Protein AF-A0A7J6TXY7-F1 (afdb_monomer_lite)

pLDDT: mean 90.74, std 9.56, range [44.72, 97.25]

Radius of gyration: 14.58 Å; chains: 1; bounding box: 41×25×41 Å

Foldseek 3Di:
DLLLCLLLDPDPVVVVVSLVVLVVVLVVVVVDLLSVLQSVQSVCCNVPNLCSLVVVLVVLVVVCVVCVPPDDPVVVVNSVSNNVNSVVNNVSNVVSVVVVVVD

Structure (mmCIF, N/CA/C/O backbone):
data_AF-A0A7J6TXY7-F1
#
_entry.id   AF-A0A7J6TXY7-F1
#
loop_
_atom_site.group_PDB
_atom_site.id
_atom_site.type_symbol
_atom_site.label_atom_id
_atom_site.label_alt_id
_atom_site.label_comp_id
_atom_site.label_asym_id
_atom_site.label_entity_id
_atom_site.label_seq_id
_atom_site.pdbx_PDB_ins_code
_atom_site.Cartn_x
_atom_site.Cartn_y
_atom_site.Cartn_z
_atom_site.occupancy
_atom_site.B_iso_or_equiv
_atom_site.auth_seq_id
_atom_site.auth_comp_id
_atom_site.auth_asym_id
_atom_site.auth_atom_id
_atom_site.pdbx_PDB_model_num
ATOM 1 N N . ARG A 1 1 ? -4.953 -10.018 4.463 1.00 90.69 1 ARG A N 1
ATOM 2 C CA . ARG A 1 1 ? -5.340 -9.940 5.891 1.00 90.69 1 ARG A CA 1
ATOM 3 C C . ARG A 1 1 ? -4.727 -8.734 6.603 1.00 90.69 1 ARG A C 1
ATOM 5 O O . ARG A 1 1 ? -5.428 -7.743 6.672 1.00 90.69 1 ARG A O 1
ATOM 12 N N . LEU A 1 2 ? -3.459 -8.752 7.052 1.00 94.69 2 LEU A N 1
ATOM 13 C CA . LEU A 1 2 ? -2.876 -7.659 7.868 1.00 94.69 2 LEU A CA 1
ATOM 14 C C . LEU A 1 2 ? -3.036 -6.257 7.252 1.00 94.69 2 LEU A C 1
ATOM 16 O O . LEU A 1 2 ? -3.397 -5.315 7.940 1.00 94.69 2 LEU A O 1
ATOM 20 N N . VAL A 1 3 ? -2.834 -6.132 5.937 1.00 94.62 3 VAL A N 1
ATOM 21 C CA . VAL A 1 3 ? -3.035 -4.867 5.208 1.00 94.62 3 VAL A CA 1
ATOM 22 C C . VAL A 1 3 ? -4.498 -4.414 5.234 1.00 94.62 3 VAL A C 1
ATOM 24 O O . VAL A 1 3 ? -4.767 -3.249 5.480 1.00 94.62 3 VAL A O 1
ATOM 27 N N . GLN A 1 4 ? -5.450 -5.322 5.014 1.00 94.38 4 GLN A N 1
ATOM 28 C CA . GLN A 1 4 ? -6.882 -4.992 5.065 1.00 94.38 4 GLN A CA 1
ATOM 29 C C . GLN A 1 4 ? -7.295 -4.559 6.471 1.00 94.38 4 GLN A C 1
ATOM 31 O O . GLN A 1 4 ? -7.993 -3.564 6.621 1.00 94.38 4 GLN A O 1
ATOM 36 N N . GLU A 1 5 ? -6.812 -5.270 7.490 1.00 95.69 5 GLU A N 1
ATOM 37 C CA . GLU A 1 5 ? -7.052 -4.932 8.893 1.00 95.69 5 GLU A CA 1
ATOM 38 C C . GLU A 1 5 ? -6.460 -3.562 9.247 1.00 95.69 5 GLU A C 1
ATOM 40 O O . GLU A 1 5 ? -7.091 -2.783 9.949 1.00 95.69 5 GLU A O 1
ATOM 45 N N . TYR A 1 6 ? -5.287 -3.228 8.698 1.00 96.38 6 TYR A N 1
ATOM 46 C CA . TYR A 1 6 ? -4.659 -1.923 8.896 1.00 96.38 6 TYR A CA 1
ATOM 47 C C . TYR A 1 6 ? -5.515 -0.779 8.344 1.00 96.38 6 TYR A C 1
ATOM 49 O O . TYR A 1 6 ? -5.647 0.248 9.002 1.00 96.38 6 TYR A O 1
ATOM 57 N N . PHE A 1 7 ? -6.080 -0.940 7.145 1.00 94.88 7 PHE A N 1
ATOM 58 C CA . PHE A 1 7 ? -6.921 0.091 6.529 1.00 94.88 7 PHE A CA 1
ATOM 59 C C . PHE A 1 7 ? -8.333 0.149 7.115 1.00 94.88 7 PHE A C 1
ATOM 61 O O . PHE A 1 7 ? -8.925 1.215 7.129 1.00 94.88 7 PHE A O 1
ATOM 68 N N . SER A 1 8 ? -8.854 -0.963 7.636 1.00 93.12 8 SER A N 1
ATOM 69 C CA . SER A 1 8 ? -10.189 -1.010 8.261 1.00 93.12 8 SER A CA 1
ATOM 70 C C . SER A 1 8 ? -10.178 -0.601 9.739 1.00 93.12 8 SER A C 1
ATOM 72 O O . SER A 1 8 ? -11.208 -0.652 10.399 1.00 93.12 8 SER A O 1
ATOM 74 N N . SER A 1 9 ? -9.008 -0.276 10.293 1.00 92.31 9 SER A N 1
ATOM 75 C CA . SER A 1 9 ? -8.848 0.080 11.700 1.00 92.31 9 SER A CA 1
ATOM 76 C C . SER A 1 9 ? -8.858 1.594 11.885 1.00 92.31 9 SER A C 1
ATOM 78 O O . SER A 1 9 ? -7.902 2.265 11.497 1.00 92.31 9 SER A O 1
ATOM 80 N N . ASP A 1 10 ? -9.841 2.108 12.619 1.00 88.25 10 ASP A N 1
ATOM 81 C CA . ASP A 1 10 ? -9.893 3.524 13.012 1.00 88.25 10 ASP A CA 1
ATOM 82 C C . ASP A 1 10 ? -8.909 3.873 14.145 1.00 88.25 10 ASP A C 1
ATOM 84 O O . ASP A 1 10 ? -8.536 5.031 14.335 1.00 88.25 10 ASP A O 1
ATOM 88 N N . SER A 1 11 ? -8.440 2.871 14.901 1.00 93.31 11 SER A N 1
ATOM 89 C CA . SER A 1 11 ? -7.482 3.073 15.993 1.00 93.31 11 SER A CA 1
ATOM 90 C C . SER A 1 11 ? -6.055 3.244 15.471 1.00 93.31 11 SER A C 1
ATOM 92 O O . SER A 1 11 ? -5.485 2.345 14.845 1.00 93.31 11 SER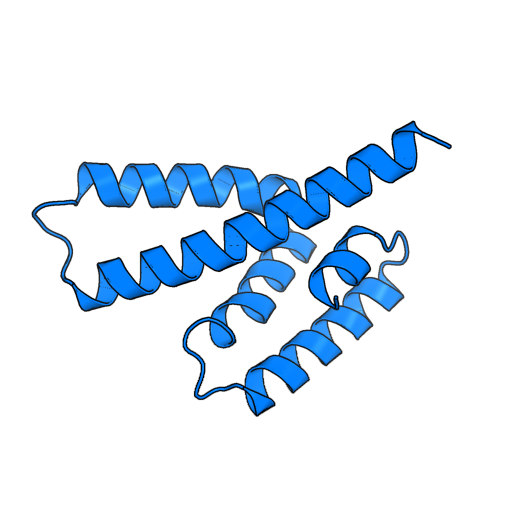 A O 1
ATOM 94 N N . SER A 1 12 ? -5.441 4.386 15.786 1.00 90.12 12 SER A N 1
ATOM 95 C CA . SER A 1 12 ? -4.038 4.675 15.471 1.00 90.12 12 SER A CA 1
ATOM 96 C C . SER A 1 12 ? -3.069 3.724 16.184 1.00 90.12 12 SER A C 1
ATOM 98 O O . SER A 1 12 ? -2.074 3.305 15.588 1.00 90.12 12 SER A O 1
ATOM 100 N N . GLU A 1 13 ? -3.380 3.323 17.419 1.00 94.88 13 GLU A N 1
ATOM 101 C CA . GLU A 1 13 ? -2.604 2.339 18.181 1.00 94.88 13 GLU A CA 1
ATOM 102 C C . GLU A 1 13 ? -2.654 0.967 17.506 1.00 94.88 13 GLU A C 1
ATOM 104 O O . GLU A 1 13 ? -1.608 0.366 17.246 1.00 94.88 13 GLU A O 1
ATOM 109 N N . ARG A 1 14 ? -3.850 0.515 17.102 1.00 95.69 14 ARG A N 1
ATOM 110 C CA . ARG A 1 14 ? -4.007 -0.763 16.393 1.00 95.69 14 ARG A CA 1
ATOM 111 C C . ARG A 1 14 ? -3.311 -0.744 15.032 1.00 95.69 14 ARG A C 1
ATOM 113 O O . ARG A 1 14 ? -2.645 -1.712 14.670 1.00 95.69 14 ARG A O 1
ATOM 120 N N . ARG A 1 15 ? -3.375 0.371 14.296 1.00 94.94 15 ARG A N 1
ATOM 121 C CA . ARG A 1 15 ? -2.608 0.559 13.050 1.00 94.94 15 ARG A CA 1
ATOM 122 C C . ARG A 1 15 ? -1.099 0.454 13.286 1.00 94.94 15 ARG A C 1
ATOM 124 O O . ARG A 1 15 ? -0.395 -0.138 12.466 1.00 94.94 15 ARG A O 1
ATOM 131 N N . ALA A 1 16 ? -0.589 0.991 14.395 1.00 95.44 16 ALA A N 1
ATOM 132 C CA . ALA A 1 16 ? 0.827 0.892 14.746 1.00 95.44 16 ALA A CA 1
ATOM 133 C C . ALA A 1 16 ? 1.246 -0.546 15.106 1.00 95.44 16 ALA A C 1
ATOM 135 O O . ALA A 1 16 ? 2.333 -0.979 14.718 1.00 95.44 16 ALA A O 1
ATOM 136 N N . GLU A 1 17 ? 0.398 -1.302 15.805 1.00 96.94 17 GLU A N 1
ATOM 137 C CA . GLU A 1 17 ? 0.615 -2.732 16.070 1.00 96.94 17 GLU A CA 1
ATOM 138 C C . GLU A 1 17 ? 0.625 -3.556 14.785 1.00 96.94 17 GLU A C 1
ATOM 140 O O . GLU A 1 17 ? 1.571 -4.300 14.537 1.00 96.94 17 GLU A O 1
ATOM 145 N N . LEU A 1 18 ? -0.366 -3.353 13.917 1.00 97.25 18 LEU A N 1
ATOM 146 C CA . LEU A 1 18 ? -0.458 -4.040 12.631 1.00 97.25 18 LEU A CA 1
ATOM 147 C C . LEU A 1 18 ? 0.747 -3.745 11.740 1.00 97.25 18 LEU A C 1
ATOM 149 O O . LEU A 1 18 ? 1.241 -4.638 11.057 1.00 97.25 18 LEU A O 1
ATOM 153 N N . LEU A 1 19 ? 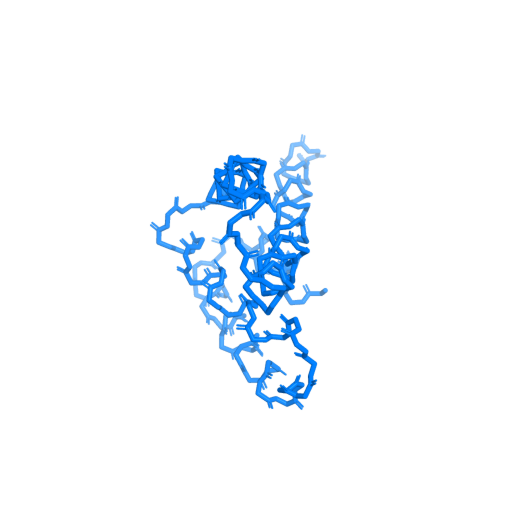1.287 -2.525 11.785 1.00 96.31 19 LEU A N 1
ATOM 154 C CA . LEU A 1 19 ? 2.531 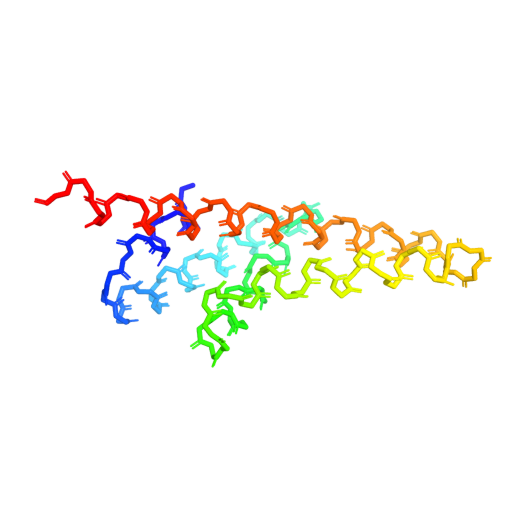-2.206 11.089 1.00 96.31 19 LEU A CA 1
ATOM 155 C C . LEU A 1 19 ? 3.723 -3.010 11.637 1.00 96.31 19 LEU A C 1
ATOM 157 O O . LEU A 1 19 ? 4.563 -3.459 10.855 1.00 96.31 19 LEU A O 1
ATOM 161 N N . LYS A 1 20 ? 3.806 -3.225 12.957 1.00 96.38 20 LYS A N 1
ATOM 162 C CA . LYS A 1 20 ? 4.829 -4.097 13.563 1.00 96.38 20 LYS A CA 1
ATOM 163 C C . LYS A 1 20 ? 4.631 -5.558 13.149 1.00 96.38 20 LYS A C 1
ATOM 165 O O . LYS A 1 20 ? 5.609 -6.215 12.805 1.00 96.38 20 LYS A O 1
ATOM 170 N N . GLU A 1 21 ? 3.391 -6.046 13.115 1.00 96.88 21 GLU A N 1
ATOM 171 C CA . GLU A 1 21 ? 3.067 -7.399 12.639 1.00 96.88 21 GLU A CA 1
ATOM 172 C C . GLU A 1 21 ? 3.442 -7.582 11.159 1.00 96.88 21 GLU A C 1
ATOM 174 O O . GLU A 1 21 ? 4.032 -8.596 10.788 1.00 96.88 21 GLU A O 1
ATOM 179 N N . VAL A 1 22 ? 3.174 -6.582 10.311 1.00 95.50 22 VAL A N 1
ATOM 180 C CA . VAL A 1 22 ? 3.567 -6.593 8.892 1.00 95.50 22 VAL A CA 1
ATOM 181 C C . VAL A 1 22 ? 5.086 -6.601 8.737 1.00 95.50 22 VAL A C 1
ATOM 183 O O . VAL A 1 22 ? 5.590 -7.329 7.886 1.00 95.50 22 VAL A O 1
ATOM 186 N N . LYS A 1 23 ? 5.828 -5.851 9.562 1.00 94.75 23 LYS A N 1
ATOM 187 C CA . LYS A 1 23 ? 7.302 -5.899 9.588 1.00 94.75 23 LYS A CA 1
ATOM 188 C C . LYS A 1 23 ? 7.810 -7.291 9.950 1.00 94.75 23 LYS A C 1
ATOM 190 O O . LYS A 1 23 ? 8.556 -7.880 9.177 1.00 94.75 23 LYS A O 1
ATOM 195 N N . ALA A 1 24 ? 7.327 -7.846 11.060 1.00 94.81 24 ALA A N 1
ATOM 196 C CA . ALA A 1 24 ? 7.719 -9.179 11.506 1.00 94.81 24 ALA A CA 1
ATOM 197 C C . ALA A 1 24 ? 7.379 -10.259 10.465 1.00 94.81 24 ALA A C 1
ATOM 199 O O . ALA A 1 24 ? 8.186 -11.145 10.194 1.00 94.81 24 ALA A O 1
ATOM 200 N N . SER A 1 25 ? 6.204 -10.166 9.836 1.00 93.38 25 SER A N 1
ATOM 201 C CA . SER A 1 25 ? 5.811 -11.076 8.760 1.00 93.38 25 SER A CA 1
ATOM 202 C C . SER A 1 25 ? 6.681 -10.890 7.515 1.00 93.38 25 SER A C 1
ATOM 204 O O . SER A 1 25 ? 7.102 -11.879 6.925 1.00 93.38 25 SER A O 1
ATOM 206 N N . SER A 1 26 ? 7.002 -9.653 7.131 1.00 91.88 26 SER A N 1
ATOM 207 C CA . SER A 1 26 ? 7.899 -9.381 6.005 1.00 91.88 26 SER A CA 1
ATOM 208 C C . SER A 1 26 ? 9.277 -10.009 6.210 1.00 91.88 26 SER A C 1
ATOM 210 O O . SER A 1 26 ? 9.831 -10.556 5.261 1.00 91.88 26 SER A O 1
ATOM 212 N N . ASP A 1 27 ? 9.812 -9.975 7.431 1.00 91.38 27 ASP A N 1
ATOM 213 C CA . ASP A 1 27 ? 11.107 -10.583 7.754 1.00 91.38 27 ASP A CA 1
ATOM 214 C C . ASP A 1 27 ? 11.065 -12.118 7.666 1.00 91.38 27 ASP A C 1
ATOM 216 O O . ASP A 1 27 ? 12.020 -12.743 7.199 1.00 91.38 27 ASP A O 1
ATOM 220 N N . GLN A 1 28 ? 9.943 -12.734 8.053 1.00 91.19 28 GLN A N 1
ATOM 221 C CA . GLN A 1 28 ? 9.720 -14.179 7.901 1.00 91.19 28 GLN A CA 1
ATOM 222 C C . GLN A 1 28 ? 9.643 -14.605 6.429 1.00 91.19 28 GLN A C 1
ATOM 224 O O . GLN A 1 28 ? 10.114 -15.683 6.074 1.00 91.19 28 GLN A O 1
ATOM 229 N N . TYR A 1 29 ? 9.085 -13.750 5.570 1.00 89.38 29 TYR A N 1
ATOM 230 C CA . TYR A 1 29 ? 8.923 -13.990 4.134 1.00 89.38 29 TYR A CA 1
ATOM 231 C C . TYR A 1 29 ? 9.937 -13.212 3.288 1.00 89.38 29 TYR A C 1
ATOM 233 O O . TYR A 1 29 ? 9.650 -12.894 2.138 1.00 89.38 29 TYR A O 1
ATOM 241 N N . LYS A 1 30 ? 11.124 -12.904 3.824 1.00 86.19 30 LYS A N 1
ATOM 242 C CA . LYS A 1 30 ? 12.135 -12.071 3.145 1.00 86.19 30 LYS A CA 1
ATOM 243 C C . LYS A 1 30 ? 12.605 -12.604 1.784 1.00 86.19 30 LYS A C 1
ATOM 245 O O . LYS A 1 30 ? 13.060 -11.820 0.960 1.00 86.19 30 LYS A O 1
ATOM 250 N N . GLU A 1 31 ? 12.475 -13.911 1.552 1.00 85.62 31 GLU A N 1
ATOM 251 C CA . GLU A 1 31 ? 12.768 -14.568 0.268 1.00 85.62 31 GLU A CA 1
ATOM 252 C C . GLU A 1 31 ? 11.707 -14.250 -0.805 1.00 85.62 31 GLU A C 1
ATOM 254 O O . GLU A 1 31 ? 11.943 -14.429 -1.995 1.00 85.62 31 GLU A O 1
ATOM 259 N N . HIS A 1 32 ? 10.526 -13.765 -0.405 1.00 86.75 32 HIS A N 1
ATOM 260 C CA . HIS A 1 32 ? 9.518 -13.264 -1.329 1.00 86.75 32 HIS A CA 1
ATOM 261 C C . HIS A 1 32 ? 9.777 -11.794 -1.644 1.00 86.75 32 HIS A C 1
ATOM 263 O O . HIS A 1 32 ? 9.601 -10.913 -0.798 1.00 86.75 32 HIS A O 1
ATOM 269 N N . ASP A 1 33 ? 10.071 -11.509 -2.910 1.00 84.62 33 ASP A N 1
ATOM 270 C CA . ASP A 1 33 ? 10.417 -10.164 -3.375 1.00 84.62 33 ASP A CA 1
ATOM 271 C C . ASP A 1 33 ? 9.379 -9.083 -3.082 1.00 84.62 33 ASP A C 1
ATOM 273 O O . ASP A 1 33 ? 9.719 -7.905 -3.001 1.00 84.62 33 ASP A O 1
ATOM 277 N N . LEU A 1 34 ? 8.114 -9.461 -2.898 1.00 91.12 34 LEU A N 1
ATOM 278 C CA . LEU A 1 34 ? 7.043 -8.517 -2.598 1.00 91.12 34 LEU A CA 1
ATOM 279 C C . LEU A 1 34 ? 6.955 -8.156 -1.114 1.00 91.12 34 LEU A C 1
ATOM 281 O O . LEU A 1 34 ? 6.502 -7.057 -0.786 1.00 91.12 34 LEU A O 1
ATOM 285 N N . ALA A 1 35 ? 7.382 -9.054 -0.220 1.00 90.56 35 ALA A N 1
ATOM 286 C CA . ALA A 1 35 ? 7.220 -8.902 1.225 1.00 90.56 35 ALA A CA 1
ATOM 287 C C . ALA A 1 35 ? 7.865 -7.598 1.717 1.00 90.56 35 ALA A C 1
ATOM 289 O O . ALA A 1 35 ? 7.216 -6.807 2.405 1.00 90.56 35 ALA A O 1
ATOM 290 N N . LYS A 1 36 ? 9.075 -7.311 1.217 1.00 91.19 36 LYS A N 1
ATOM 291 C CA . LYS A 1 36 ? 9.879 -6.129 1.561 1.00 91.19 36 LYS A CA 1
ATOM 292 C C . LYS A 1 36 ? 9.180 -4.788 1.316 1.00 91.19 36 LYS A C 1
ATOM 294 O O . LYS A 1 36 ? 9.514 -3.802 1.966 1.00 91.19 36 LYS A O 1
ATOM 299 N N . PHE A 1 37 ? 8.207 -4.718 0.404 1.00 95.56 37 PHE A N 1
ATOM 300 C CA . PHE A 1 37 ? 7.537 -3.456 0.080 1.00 95.56 37 PHE A CA 1
ATOM 301 C C . PHE A 1 37 ? 6.372 -3.122 1.019 1.00 95.56 37 PHE A C 1
ATOM 303 O O . PHE A 1 37 ? 6.053 -1.941 1.173 1.00 95.56 37 PHE A O 1
ATOM 310 N N . TYR A 1 38 ? 5.739 -4.117 1.651 1.00 95.56 38 TYR A N 1
ATOM 311 C CA . TYR A 1 38 ? 4.558 -3.892 2.492 1.00 95.56 38 TYR A CA 1
ATOM 312 C C . TYR A 1 38 ? 4.840 -2.962 3.682 1.00 95.56 38 TYR A C 1
ATOM 314 O O . TYR A 1 38 ? 4.122 -1.965 3.811 1.00 95.56 38 TYR A O 1
ATOM 322 N N . PRO A 1 39 ? 5.881 -3.191 4.512 1.00 95.56 39 PRO A N 1
ATOM 323 C CA . PRO A 1 39 ? 6.179 -2.295 5.626 1.00 95.56 39 PRO A CA 1
ATOM 324 C C . PRO A 1 39 ? 6.446 -0.861 5.171 1.00 95.56 39 PRO A C 1
ATOM 326 O O . PRO A 1 39 ? 5.852 0.077 5.697 1.00 95.56 39 PRO A O 1
ATOM 329 N N . THR A 1 40 ? 7.288 -0.688 4.147 1.00 95.12 40 THR A N 1
ATOM 330 C CA . THR A 1 40 ? 7.670 0.637 3.646 1.00 95.12 40 THR A CA 1
ATOM 331 C C . THR A 1 40 ? 6.476 1.401 3.082 1.00 95.12 40 THR A C 1
ATOM 333 O O . THR A 1 40 ? 6.370 2.611 3.276 1.00 95.12 40 THR A O 1
ATOM 336 N N . ILE A 1 41 ? 5.559 0.727 2.383 1.00 96.69 41 ILE A N 1
ATOM 337 C CA . ILE A 1 41 ? 4.356 1.374 1.849 1.00 96.69 41 ILE A CA 1
ATOM 338 C C . ILE A 1 41 ? 3.418 1.784 2.986 1.00 96.69 41 ILE A C 1
ATOM 340 O O . ILE A 1 41 ? 2.963 2.927 2.989 1.00 96.69 41 ILE A O 1
ATOM 344 N N . LEU A 1 42 ? 3.168 0.912 3.967 1.00 96.44 42 LEU A N 1
ATOM 345 C CA . LEU A 1 42 ? 2.294 1.236 5.099 1.00 96.44 42 LEU A CA 1
ATOM 346 C C . LEU A 1 42 ? 2.864 2.354 5.988 1.00 96.44 42 LEU A C 1
ATOM 348 O O . LEU A 1 42 ? 2.109 3.205 6.448 1.00 96.44 42 LEU A O 1
ATOM 352 N N . GLU A 1 43 ? 4.186 2.433 6.157 1.00 96.06 43 GLU A N 1
ATOM 353 C CA . GLU A 1 43 ? 4.848 3.579 6.805 1.00 96.06 43 GLU A CA 1
ATOM 354 C C . GLU A 1 43 ? 4.624 4.892 6.050 1.00 96.06 43 GLU A C 1
ATOM 356 O O . GLU A 1 43 ? 4.444 5.953 6.647 1.00 96.06 43 GLU A O 1
ATOM 361 N N . LYS A 1 44 ? 4.645 4.864 4.712 1.00 96.56 44 LYS A N 1
ATOM 362 C CA . LYS A 1 44 ? 4.342 6.067 3.929 1.00 96.56 44 LYS A CA 1
ATOM 363 C C . LYS A 1 44 ? 2.874 6.446 4.047 1.00 96.56 44 LYS A C 1
ATOM 365 O O . LYS A 1 44 ? 2.597 7.636 4.155 1.00 96.56 44 LYS A O 1
ATOM 370 N N . VAL A 1 45 ? 1.968 5.473 4.074 1.00 95.75 45 VAL A N 1
ATOM 371 C CA . VAL A 1 45 ? 0.535 5.704 4.299 1.00 95.75 45 VAL A CA 1
ATOM 372 C C . VAL A 1 45 ? 0.287 6.328 5.671 1.00 95.75 45 VAL A C 1
ATOM 374 O O . VAL A 1 45 ? -0.435 7.316 5.750 1.00 95.75 45 VAL A O 1
ATOM 377 N N . SER A 1 46 ? 0.937 5.844 6.736 1.00 93.56 46 SER A N 1
ATOM 378 C CA . SER A 1 46 ? 0.739 6.397 8.084 1.00 93.56 46 SER A CA 1
ATOM 379 C C . SER A 1 46 ? 1.157 7.864 8.211 1.00 93.56 46 SER A C 1
ATOM 381 O O . SER A 1 46 ? 0.687 8.556 9.105 1.00 93.56 46 SER A O 1
ATOM 383 N N . VAL A 1 47 ? 2.055 8.339 7.341 1.00 94.25 47 VAL A N 1
ATOM 384 C CA . VAL A 1 47 ? 2.541 9.730 7.333 1.00 94.25 47 VAL A CA 1
ATOM 385 C C . VAL A 1 47 ? 1.809 10.595 6.305 1.00 94.25 47 VAL A C 1
ATOM 387 O O . VAL A 1 47 ? 1.567 11.772 6.553 1.00 94.25 47 VAL A O 1
ATOM 390 N N . LYS A 1 48 ? 1.502 10.046 5.125 1.00 94.25 48 LYS A N 1
ATOM 391 C CA . LYS A 1 48 ? 0.979 10.794 3.968 1.00 94.25 48 LYS A CA 1
ATOM 392 C C . LYS A 1 48 ? -0.519 10.602 3.725 1.00 94.25 48 LYS A C 1
ATOM 394 O O . LYS A 1 48 ? -1.047 11.218 2.806 1.00 94.25 48 LYS A O 1
ATOM 399 N N . GLY A 1 49 ? -1.178 9.750 4.501 1.00 92.06 49 GLY A N 1
ATOM 400 C CA . GLY A 1 49 ? -2.574 9.381 4.306 1.00 92.06 49 GLY A CA 1
ATOM 401 C C . GLY A 1 49 ? -2.776 8.293 3.249 1.00 92.06 49 GLY A C 1
ATOM 402 O O . GLY A 1 49 ? -1.864 7.887 2.525 1.00 92.06 49 GLY A O 1
ATOM 403 N N . GLU A 1 50 ? -4.011 7.807 3.169 1.00 91.31 50 GLU A N 1
ATOM 404 C CA . GLU A 1 50 ? -4.400 6.618 2.392 1.00 91.31 50 GLU A CA 1
ATOM 405 C C . GLU A 1 50 ? -4.379 6.863 0.878 1.00 91.31 50 GLU A C 1
ATOM 407 O O . GLU A 1 50 ? -4.056 5.975 0.087 1.00 91.31 50 GLU A O 1
ATOM 412 N N . GLU A 1 51 ? -4.567 8.120 0.477 1.00 92.69 51 GLU A N 1
ATOM 413 C CA . GLU A 1 51 ? -4.385 8.601 -0.895 1.00 92.69 51 GLU A CA 1
ATOM 414 C C . GLU A 1 51 ? -2.956 8.408 -1.439 1.00 92.69 51 GLU A C 1
ATOM 416 O O . GLU A 1 51 ? -2.746 8.448 -2.658 1.00 92.69 51 GLU A O 1
ATOM 421 N N . TYR A 1 52 ? -1.963 8.168 -0.569 1.00 95.56 52 TYR A N 1
ATOM 422 C CA . TYR A 1 52 ? -0.582 7.908 -0.976 1.00 95.56 52 TYR A CA 1
ATOM 423 C C . TYR A 1 52 ? -0.491 6.773 -1.995 1.00 95.56 52 TYR A C 1
ATOM 425 O O . TYR A 1 52 ? 0.228 6.911 -2.987 1.00 95.56 52 TYR A O 1
ATOM 433 N N . CYS A 1 53 ? -1.224 5.675 -1.786 1.00 95.19 53 CYS A N 1
ATOM 434 C CA . CYS A 1 53 ? -1.143 4.515 -2.668 1.00 95.19 53 CYS A CA 1
ATOM 435 C C . CYS A 1 53 ? -1.573 4.863 -4.097 1.00 95.19 53 CYS A C 1
ATOM 437 O O . CYS A 1 53 ? -0.866 4.530 -5.047 1.00 95.19 53 CYS A O 1
ATOM 439 N N . ALA A 1 54 ? -2.671 5.609 -4.254 1.00 94.75 54 ALA A N 1
ATOM 440 C CA . ALA A 1 54 ? -3.147 6.061 -5.559 1.00 94.75 54 ALA A CA 1
ATOM 441 C C . ALA A 1 54 ? -2.168 7.042 -6.229 1.00 94.75 54 ALA A C 1
ATOM 443 O O . ALA A 1 54 ? -1.839 6.883 -7.406 1.00 94.75 54 ALA A O 1
ATOM 444 N N . LYS A 1 55 ? -1.645 8.024 -5.481 1.00 95.94 55 LYS A N 1
ATOM 445 C CA . LYS A 1 55 ? -0.681 9.011 -6.005 1.00 95.94 55 LYS A CA 1
ATOM 446 C C . LYS A 1 55 ? 0.629 8.351 -6.443 1.00 95.94 55 LYS A C 1
ATOM 448 O O . LYS A 1 55 ? 1.164 8.663 -7.509 1.00 95.94 55 LYS A O 1
ATOM 453 N N . GLU A 1 56 ? 1.141 7.420 -5.642 1.00 96.31 56 GLU A N 1
ATOM 454 C CA . GLU A 1 56 ? 2.389 6.714 -5.931 1.00 96.31 56 GLU A CA 1
ATOM 455 C C . GLU A 1 56 ? 2.236 5.744 -7.114 1.00 96.31 56 GLU A C 1
ATOM 457 O O . GLU A 1 56 ? 3.158 5.647 -7.926 1.00 96.31 56 GLU A O 1
ATOM 462 N N . LEU A 1 57 ? 1.074 5.097 -7.276 1.00 95.62 57 LEU A N 1
ATOM 463 C CA . LEU A 1 57 ? 0.762 4.281 -8.459 1.00 95.62 57 LEU A CA 1
ATOM 464 C C . LEU A 1 57 ? 0.834 5.101 -9.747 1.00 95.62 57 LEU A C 1
ATOM 466 O O . LEU A 1 57 ? 1.517 4.700 -10.692 1.00 95.62 57 LEU A O 1
ATOM 470 N N . THR A 1 58 ? 0.195 6.273 -9.775 1.00 94.88 58 THR A N 1
ATOM 471 C CA . THR A 1 58 ? 0.247 7.182 -10.930 1.00 94.88 58 THR A CA 1
ATOM 472 C C . THR A 1 58 ? 1.681 7.617 -11.230 1.00 94.88 58 THR A C 1
ATOM 474 O O . THR A 1 58 ? 2.112 7.610 -12.385 1.00 94.88 58 THR A O 1
ATOM 477 N N . ARG A 1 59 ? 2.459 7.940 -10.188 1.00 94.62 59 ARG A N 1
ATOM 478 C CA . ARG A 1 59 ? 3.861 8.353 -10.325 1.00 94.62 59 ARG A CA 1
ATOM 479 C C . ARG A 1 59 ? 4.733 7.247 -10.921 1.00 94.62 59 ARG A C 1
ATOM 481 O O . ARG A 1 59 ? 5.485 7.514 -11.855 1.00 94.62 59 ARG A O 1
ATOM 488 N N . ILE A 1 60 ? 4.639 6.023 -10.400 1.00 93.00 60 ILE A N 1
ATOM 489 C CA . ILE A 1 60 ? 5.441 4.881 -10.868 1.00 93.00 60 ILE A CA 1
ATOM 490 C C . ILE A 1 60 ? 5.047 4.492 -12.291 1.00 93.00 60 ILE A C 1
ATOM 492 O O . ILE A 1 60 ? 5.930 4.293 -13.121 1.00 93.00 60 ILE A O 1
ATOM 496 N N . THR A 1 61 ? 3.749 4.465 -12.596 1.00 91.12 61 THR A N 1
ATOM 497 C CA . THR A 1 61 ? 3.250 4.163 -13.944 1.00 91.12 61 THR A CA 1
ATOM 498 C C . THR A 1 61 ? 3.756 5.194 -14.955 1.00 91.12 61 THR A C 1
ATOM 500 O O . THR A 1 61 ? 4.291 4.822 -15.995 1.00 91.12 61 THR A O 1
ATOM 503 N N . SER A 1 62 ? 3.697 6.490 -14.618 1.00 92.06 62 SER A N 1
ATOM 504 C CA . SER A 1 62 ? 4.240 7.550 -15.478 1.00 92.06 62 SER A CA 1
ATOM 505 C C . SER A 1 62 ? 5.755 7.443 -15.657 1.00 92.06 62 SER A C 1
ATOM 507 O O . SER A 1 62 ? 6.257 7.698 -16.749 1.00 92.06 62 SER A O 1
ATOM 509 N N . MET A 1 63 ? 6.494 7.073 -14.607 1.00 89.62 63 MET A N 1
ATOM 510 C CA . MET A 1 63 ? 7.936 6.848 -14.718 1.00 89.62 63 MET A CA 1
ATOM 511 C C . MET A 1 63 ? 8.252 5.676 -15.643 1.00 89.62 63 MET A C 1
ATOM 513 O O . MET A 1 63 ? 9.067 5.841 -16.541 1.00 89.62 63 MET A O 1
ATOM 517 N N . LEU A 1 64 ? 7.594 4.530 -15.451 1.00 88.62 64 LEU A N 1
ATOM 518 C CA . LEU A 1 64 ? 7.809 3.334 -16.268 1.00 88.62 64 LEU A CA 1
ATOM 519 C C . LEU A 1 64 ? 7.540 3.593 -17.751 1.00 88.62 64 LEU A C 1
ATOM 521 O O . LEU A 1 64 ? 8.285 3.091 -18.585 1.00 88.62 64 LEU A O 1
ATOM 525 N N . ASP A 1 65 ? 6.529 4.401 -18.068 1.00 89.56 65 ASP A N 1
ATOM 526 C CA . ASP A 1 65 ? 6.221 4.794 -19.443 1.00 89.56 65 ASP A CA 1
ATOM 527 C C . ASP A 1 65 ? 7.279 5.755 -20.022 1.00 89.56 65 ASP A C 1
ATOM 529 O O . ASP A 1 65 ? 7.821 5.524 -21.104 1.00 89.56 65 ASP A O 1
ATOM 533 N N . LYS A 1 66 ? 7.665 6.790 -19.260 1.00 89.12 66 LYS A N 1
ATOM 534 C CA . LYS A 1 66 ? 8.652 7.803 -19.686 1.00 89.12 66 LYS A CA 1
ATOM 535 C C . LYS A 1 66 ? 10.071 7.265 -19.839 1.00 89.12 66 LYS A C 1
ATOM 537 O O . LYS A 1 66 ? 10.824 7.774 -20.662 1.00 89.12 66 LYS A O 1
ATOM 542 N N . THR A 1 67 ? 10.459 6.286 -19.027 1.00 86.88 67 THR A N 1
ATOM 543 C CA . THR A 1 67 ? 11.814 5.713 -19.023 1.00 86.88 67 THR A CA 1
ATOM 544 C C . THR A 1 67 ? 11.841 4.295 -19.577 1.00 86.88 67 THR A C 1
ATOM 546 O O . THR A 1 67 ? 12.772 3.550 -19.280 1.00 86.88 67 THR A O 1
ATOM 549 N N . LYS A 1 68 ? 10.823 3.883 -20.346 1.00 78.50 68 LYS A N 1
ATOM 550 C CA . LYS A 1 68 ? 10.673 2.492 -20.798 1.00 78.50 68 LYS A CA 1
ATOM 551 C C . LYS A 1 68 ? 11.914 1.961 -21.524 1.00 78.50 68 LYS A C 1
ATOM 553 O O . LYS A 1 68 ? 12.269 0.811 -21.304 1.00 78.50 68 LYS A O 1
ATOM 558 N N . ASP A 1 69 ? 12.604 2.807 -22.288 1.00 83.62 69 ASP A N 1
ATOM 559 C CA . ASP A 1 69 ? 13.769 2.428 -23.100 1.00 83.62 69 ASP A CA 1
ATOM 560 C C . ASP A 1 69 ? 15.117 2.633 -22.377 1.00 83.62 69 ASP A C 1
ATOM 562 O O . ASP A 1 69 ? 16.154 2.200 -22.871 1.00 83.62 69 ASP A O 1
ATOM 566 N N . SER A 1 70 ? 15.122 3.292 -21.210 1.00 86.94 70 SER A N 1
ATOM 567 C CA . SER A 1 70 ? 16.340 3.684 -20.474 1.00 86.94 70 SER A CA 1
ATOM 568 C C . SER A 1 70 ? 16.443 3.114 -19.056 1.00 86.94 70 SER A C 1
ATOM 570 O O . SER A 1 70 ? 17.487 3.240 -18.414 1.00 86.94 70 SER A O 1
ATOM 572 N N . ILE A 1 71 ? 15.381 2.482 -18.554 1.00 87.56 71 ILE A N 1
ATOM 573 C CA . ILE A 1 71 ? 15.380 1.769 -17.276 1.00 87.56 71 ILE A CA 1
ATOM 574 C C . ILE A 1 71 ? 15.956 0.360 -17.455 1.00 87.56 71 ILE A C 1
ATOM 576 O O . ILE A 1 71 ? 15.593 -0.347 -18.395 1.00 87.56 71 ILE A O 1
ATOM 580 N N . ASN A 1 72 ? 16.841 -0.062 -16.550 1.00 92.25 72 ASN A N 1
ATOM 581 C CA . ASN A 1 72 ? 17.325 -1.443 -16.540 1.00 92.25 72 ASN A CA 1
ATOM 582 C C . ASN A 1 72 ? 16.232 -2.413 -16.042 1.00 92.25 72 ASN A C 1
ATOM 584 O O . ASN A 1 72 ? 15.259 -2.000 -15.401 1.00 92.25 72 ASN A O 1
ATOM 588 N N . GLU A 1 73 ? 16.378 -3.702 -16.361 1.00 90.44 73 GLU A N 1
ATOM 589 C CA . GLU A 1 73 ? 15.344 -4.700 -16.058 1.00 90.44 73 GLU A CA 1
ATOM 590 C C . GLU A 1 73 ? 15.158 -4.891 -14.546 1.00 90.44 73 GLU A C 1
ATOM 592 O O . GLU A 1 73 ? 14.022 -4.874 -14.084 1.00 90.44 73 GLU A O 1
ATOM 597 N N . ASP A 1 74 ? 16.239 -4.911 -13.761 1.00 90.25 74 ASP A N 1
ATOM 598 C CA . ASP A 1 74 ? 16.169 -5.031 -12.297 1.00 90.25 74 ASP A CA 1
ATOM 599 C C . ASP A 1 74 ? 15.314 -3.921 -11.670 1.00 90.25 74 ASP A C 1
ATOM 601 O O . ASP A 1 74 ? 14.450 -4.166 -10.824 1.00 90.25 74 ASP A O 1
ATOM 605 N N . LYS A 1 75 ? 15.500 -2.668 -12.113 1.00 89.81 75 LYS A N 1
ATOM 606 C CA . LYS A 1 75 ? 14.711 -1.549 -11.592 1.00 89.81 75 LYS A CA 1
ATOM 607 C C . LYS A 1 75 ? 13.273 -1.600 -12.084 1.00 89.81 75 LYS A C 1
ATOM 609 O O . LYS A 1 75 ? 12.364 -1.184 -11.361 1.00 89.81 75 LYS A O 1
ATOM 614 N N . ARG A 1 76 ? 13.048 -2.098 -13.300 1.00 90.25 76 ARG A N 1
ATOM 615 C CA . ARG A 1 76 ? 11.704 -2.323 -13.836 1.00 90.25 76 ARG A CA 1
ATOM 616 C C . ARG A 1 76 ? 10.965 -3.379 -13.016 1.00 90.25 76 ARG A C 1
ATOM 618 O O . ARG A 1 76 ? 9.803 -3.158 -12.676 1.00 90.25 76 ARG A O 1
ATOM 625 N N . GLU A 1 77 ? 11.625 -4.473 -12.661 1.00 91.31 77 GLU A N 1
ATOM 626 C CA . GLU A 1 77 ? 11.077 -5.538 -11.823 1.00 91.31 77 GLU A CA 1
ATOM 627 C C . GLU A 1 77 ? 10.793 -5.048 -10.397 1.00 91.31 77 GLU A C 1
ATOM 629 O O . GLU A 1 77 ? 9.681 -5.225 -9.897 1.00 91.31 77 GLU A O 1
ATOM 634 N N . GLU A 1 78 ? 11.717 -4.300 -9.788 1.00 91.12 78 GLU A N 1
ATOM 635 C CA . GLU A 1 78 ? 11.501 -3.665 -8.481 1.00 91.12 78 GLU A CA 1
ATOM 636 C C . GLU A 1 78 ? 10.269 -2.736 -8.500 1.00 91.12 78 GLU A C 1
ATOM 638 O O . GLU A 1 78 ? 9.417 -2.778 -7.608 1.00 91.12 78 GLU A O 1
ATOM 643 N N . MET A 1 79 ? 10.130 -1.913 -9.546 1.00 92.31 79 MET A N 1
ATOM 644 C CA . MET A 1 79 ? 8.993 -1.000 -9.718 1.00 92.31 79 MET A CA 1
ATOM 645 C C . MET A 1 79 ? 7.680 -1.748 -9.981 1.00 92.31 79 MET A C 1
ATOM 647 O O . MET A 1 79 ? 6.626 -1.311 -9.505 1.00 92.31 79 MET A O 1
ATOM 651 N N . ARG A 1 80 ? 7.719 -2.889 -10.682 1.00 91.75 80 ARG A N 1
ATOM 652 C CA . ARG A 1 80 ? 6.564 -3.787 -10.852 1.00 91.75 80 ARG A CA 1
ATOM 653 C C . ARG A 1 80 ? 6.140 -4.401 -9.520 1.00 91.75 80 ARG A C 1
ATOM 655 O O . ARG A 1 80 ? 4.959 -4.320 -9.185 1.00 91.75 80 ARG A O 1
ATOM 662 N N . GLY A 1 81 ? 7.077 -4.921 -8.728 1.00 93.50 81 GLY A N 1
ATOM 663 C CA . GLY A 1 81 ? 6.782 -5.466 -7.399 1.00 93.50 81 GLY A CA 1
ATOM 664 C C . GLY A 1 81 ? 6.180 -4.412 -6.467 1.00 93.50 81 GLY A C 1
ATOM 665 O O . GLY A 1 81 ? 5.142 -4.632 -5.840 1.00 93.50 81 GLY A O 1
ATOM 666 N N . LYS A 1 82 ? 6.742 -3.199 -6.472 1.00 94.50 82 LYS A N 1
ATOM 667 C CA . LYS A 1 82 ? 6.176 -2.064 -5.734 1.00 94.50 82 LYS A CA 1
ATOM 668 C C . LYS A 1 82 ? 4.763 -1.700 -6.210 1.00 94.50 82 LYS A C 1
ATOM 670 O O . LYS A 1 82 ? 3.892 -1.444 -5.382 1.00 94.50 82 LYS A O 1
ATOM 675 N N . THR A 1 83 ? 4.515 -1.707 -7.522 1.00 95.50 83 THR A N 1
ATOM 676 C CA . THR A 1 83 ? 3.183 -1.466 -8.112 1.00 95.50 83 THR A CA 1
ATOM 677 C C . THR A 1 83 ? 2.163 -2.500 -7.641 1.00 95.50 83 THR A C 1
ATOM 679 O O . THR A 1 83 ? 1.050 -2.135 -7.268 1.00 95.50 83 THR A O 1
ATOM 682 N N . GLN A 1 84 ? 2.538 -3.781 -7.594 1.00 95.62 84 GLN A N 1
ATOM 683 C CA . GLN A 1 84 ? 1.655 -4.845 -7.108 1.00 95.62 84 GLN A CA 1
ATOM 684 C C . GLN A 1 84 ? 1.235 -4.609 -5.655 1.00 95.62 84 GLN A C 1
ATOM 686 O O . GLN A 1 84 ? 0.044 -4.636 -5.349 1.00 95.62 84 GLN A O 1
ATOM 691 N N . VAL A 1 85 ? 2.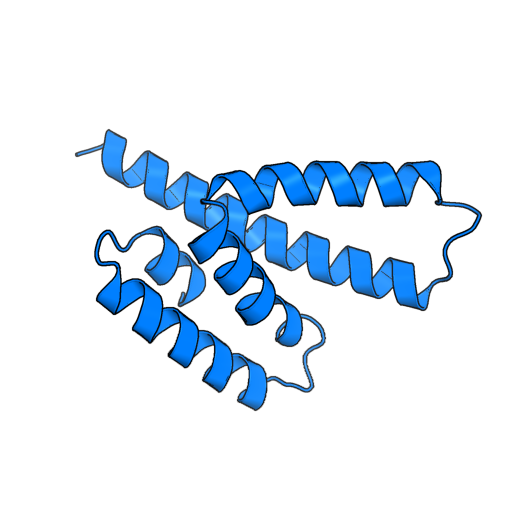186 -4.296 -4.772 1.00 96.12 85 VAL A N 1
ATOM 692 C CA . VAL A 1 85 ? 1.874 -4.038 -3.358 1.00 96.12 85 VAL A CA 1
ATOM 693 C C . VAL A 1 85 ? 1.047 -2.763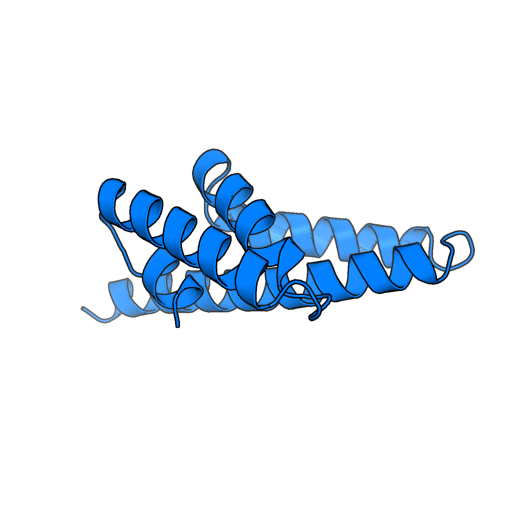 -3.181 1.00 96.12 85 VAL A C 1
ATOM 695 O O . VAL A 1 85 ? 0.089 -2.754 -2.410 1.00 96.12 85 VAL A O 1
ATOM 698 N N . LEU A 1 86 ? 1.340 -1.700 -3.937 1.00 96.62 86 LEU A N 1
ATOM 699 C CA . LEU A 1 86 ? 0.528 -0.481 -3.913 1.00 96.62 86 LEU A CA 1
ATOM 700 C C . LEU A 1 86 ? -0.921 -0.730 -4.352 1.00 96.62 86 LEU A C 1
ATOM 702 O O . LEU A 1 86 ? -1.825 -0.146 -3.761 1.00 96.62 86 LEU A O 1
ATOM 706 N N . ASN A 1 87 ? -1.153 -1.596 -5.344 1.00 96.31 87 ASN A N 1
ATOM 707 C CA . ASN A 1 87 ? -2.505 -1.978 -5.762 1.00 96.31 87 ASN A CA 1
ATOM 708 C C . ASN A 1 87 ? -3.254 -2.730 -4.654 1.00 96.31 87 ASN A C 1
ATOM 710 O O . ASN A 1 87 ? -4.425 -2.442 -4.420 1.00 96.31 87 ASN A O 1
ATOM 714 N N . VAL A 1 88 ? -2.581 -3.635 -3.933 1.00 95.56 88 VAL A N 1
ATOM 715 C CA . VAL A 1 88 ? -3.170 -4.328 -2.772 1.00 95.56 88 VAL A CA 1
ATOM 716 C C . VAL A 1 8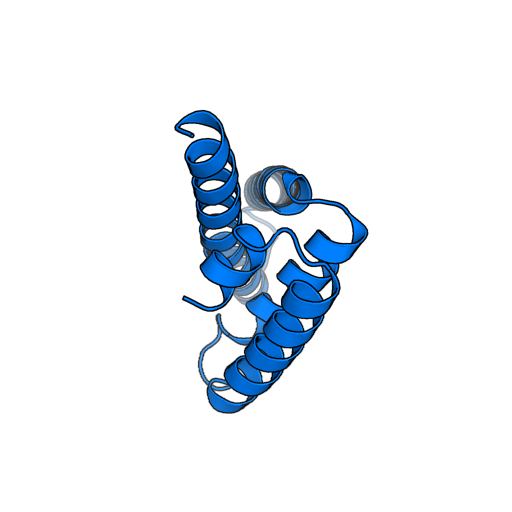8 ? -3.557 -3.327 -1.682 1.00 95.56 88 VAL A C 1
ATOM 718 O O . VAL A 1 88 ? -4.675 -3.374 -1.174 1.00 95.56 88 VAL A O 1
ATOM 721 N N . CYS A 1 89 ? -2.664 -2.393 -1.345 1.00 96.12 89 CYS A N 1
ATOM 722 C CA . CYS A 1 89 ? -2.940 -1.365 -0.340 1.00 96.12 89 CYS A CA 1
ATOM 723 C C . CYS A 1 89 ? -4.058 -0.408 -0.776 1.00 96.12 89 CYS A C 1
ATOM 725 O O . CYS A 1 89 ? -4.929 -0.091 0.025 1.00 96.12 89 CYS A O 1
ATOM 727 N N . LYS A 1 90 ? -4.076 0.011 -2.048 1.00 95.75 90 LYS A N 1
ATOM 728 C CA . LYS A 1 90 ? -5.145 0.846 -2.610 1.00 95.75 90 LYS A CA 1
ATOM 729 C C . LYS A 1 90 ? -6.501 0.142 -2.511 1.00 95.75 90 LYS A C 1
ATOM 731 O O . LYS A 1 90 ? -7.445 0.735 -2.008 1.00 95.75 90 LYS A O 1
ATOM 736 N N . ALA A 1 91 ? -6.583 -1.116 -2.942 1.00 94.94 91 ALA A N 1
ATOM 737 C CA . ALA A 1 91 ? -7.823 -1.887 -2.878 1.00 94.94 91 ALA A CA 1
ATOM 738 C C . ALA A 1 91 ? -8.306 -2.079 -1.430 1.00 94.94 91 ALA A C 1
ATOM 740 O O . ALA A 1 91 ? -9.503 -2.020 -1.168 1.00 94.94 91 ALA A O 1
ATOM 741 N N . ALA A 1 92 ? -7.383 -2.275 -0.484 1.00 95.19 92 ALA A N 1
ATOM 742 C CA . ALA A 1 92 ? -7.708 -2.357 0.937 1.00 95.19 92 ALA A CA 1
ATOM 743 C C . ALA A 1 92 ? -8.249 -1.029 1.497 1.00 95.19 92 ALA A C 1
ATOM 745 O O . ALA A 1 92 ? -9.248 -1.049 2.208 1.00 95.19 92 ALA A O 1
ATOM 746 N N . ALA A 1 93 ? -7.635 0.104 1.142 1.00 93.50 93 ALA A N 1
ATOM 747 C CA . ALA A 1 93 ? -8.112 1.433 1.525 1.00 93.50 93 ALA A CA 1
ATOM 748 C C . ALA A 1 93 ? -9.506 1.733 0.946 1.00 93.50 93 ALA A C 1
ATOM 750 O O . ALA A 1 93 ? -10.401 2.172 1.659 1.00 93.50 93 ALA A O 1
ATOM 751 N N . GLU A 1 94 ? -9.722 1.432 -0.338 1.00 92.88 94 GLU A N 1
ATOM 752 C CA . GLU A 1 94 ? -11.022 1.611 -0.997 1.00 92.88 94 GLU A CA 1
ATOM 753 C C . GLU A 1 94 ? -12.109 0.717 -0.385 1.00 92.88 94 GLU A C 1
ATOM 755 O O . GLU A 1 94 ? -13.253 1.143 -0.248 1.00 92.88 94 GLU A O 1
ATOM 760 N N . ALA A 1 95 ? -11.771 -0.518 -0.005 1.00 91.44 95 ALA A N 1
ATOM 761 C CA . ALA A 1 95 ? -12.704 -1.420 0.666 1.00 91.44 95 ALA A CA 1
ATOM 762 C C . ALA A 1 95 ? -13.077 -0.927 2.074 1.00 91.44 95 ALA A C 1
ATOM 764 O O . ALA A 1 95 ? -14.251 -0.980 2.442 1.00 91.44 95 ALA A O 1
ATOM 765 N N . ALA A 1 96 ? -12.106 -0.415 2.835 1.00 89.81 96 ALA A N 1
ATOM 766 C CA . ALA A 1 96 ? -12.349 0.174 4.150 1.00 89.81 96 ALA A CA 1
ATOM 767 C C . ALA A 1 96 ? -13.236 1.426 4.052 1.00 89.81 96 ALA A C 1
ATOM 769 O O . ALA A 1 96 ? -14.220 1.539 4.777 1.00 89.81 96 ALA A O 1
ATOM 770 N N . SER A 1 97 ? -12.957 2.302 3.080 1.00 85.50 97 SER A N 1
ATOM 771 C CA . SER A 1 97 ? -13.771 3.489 2.790 1.00 85.50 97 SER A CA 1
ATOM 772 C C . SER A 1 97 ? -15.224 3.144 2.449 1.00 85.50 97 SER A C 1
ATOM 774 O O . SER A 1 97 ? -16.121 3.834 2.915 1.00 85.50 97 SER A O 1
ATOM 776 N N . LYS A 1 98 ? -15.471 2.088 1.664 1.00 82.50 98 LYS A N 1
ATOM 777 C CA . LYS A 1 98 ? -16.837 1.670 1.297 1.00 82.50 98 LYS A CA 1
ATOM 778 C C . LYS A 1 98 ? -17.589 1.007 2.445 1.00 82.50 98 LYS A C 1
ATOM 780 O O . LYS A 1 98 ? -18.786 1.210 2.581 1.00 82.50 98 LYS A O 1
ATOM 785 N N . SER A 1 99 ? -16.886 0.243 3.280 1.00 69.88 99 SER A N 1
ATOM 786 C CA . SER A 1 99 ? -17.498 -0.444 4.425 1.00 69.88 99 SER A CA 1
ATOM 787 C C . SER A 1 99 ? -17.998 0.534 5.497 1.00 69.88 99 SER A C 1
ATOM 789 O O . SER A 1 99 ? -18.869 0.174 6.280 1.00 69.88 99 SER A O 1
ATOM 791 N N . GLY A 1 100 ? -17.462 1.761 5.529 1.00 56.94 100 GLY A N 1
ATOM 792 C CA . GLY A 1 100 ? -17.944 2.844 6.389 1.00 56.94 100 GLY A CA 1
ATOM 793 C C . GLY A 1 100 ? -19.146 3.623 5.836 1.00 56.94 100 GLY A C 1
ATOM 794 O O . GLY A 1 100 ? -19.817 4.281 6.619 1.00 56.94 100 GLY A O 1
ATOM 795 N N . ASP A 1 101 ? -19.430 3.539 4.530 1.00 44.91 101 ASP A N 1
ATOM 796 C CA . ASP A 1 101 ? -20.581 4.197 3.877 1.00 44.91 101 ASP A CA 1
ATOM 797 C C . ASP A 1 101 ? -21.857 3.323 3.892 1.00 44.91 101 ASP A C 1
ATOM 799 O O . ASP A 1 101 ? -22.956 3.828 3.669 1.00 44.91 101 ASP A O 1
ATOM 803 N N . GLU A 1 102 ? -21.731 2.009 4.128 1.00 44.72 102 GLU A N 1
ATOM 804 C CA . GLU A 1 102 ? -22.858 1.055 4.183 1.00 44.72 102 GLU A CA 1
ATOM 805 C C . GLU A 1 102 ? -23.414 0.809 5.608 1.00 44.72 102 GLU A C 1
ATOM 807 O O . GLU A 1 102 ? -24.325 -0.009 5.769 1.00 44.72 102 GLU A O 1
ATOM 812 N N . LEU A 1 103 ? -22.899 1.507 6.630 1.00 46.62 103 LEU A N 1
ATOM 813 C CA . LEU A 1 103 ? -23.366 1.481 8.031 1.00 46.62 103 LEU A CA 1
ATOM 814 C C . LEU A 1 103 ? -24.141 2.754 8.395 1.00 46.62 103 LEU A C 1
ATOM 816 O O . LEU A 1 103 ? -25.148 2.620 9.129 1.00 46.62 103 LEU A O 1
#

Secondary structure (DSSP, 8-state):
-HHHHHHT---HHHHHHHHHHHHHHHHHTTTSTTTTHHHHHHHHHHHH-TTHHHHHHHHHHHHHHHTTTTS-HHHHHHHHHHHHHHHHHHHHHHHHHHHTT--

Organism: Perkinsus olseni (NCBI:txid32597)

Sequence (103 aa):
RLVQEYFSSDSSERRAELLKEVKASSDQYKEHDLAKFYPTILEKVSVKGEEYCAKELTRITSMLDKTKDSINEDKREEMRGKTQVLNVCKAAAEAASKSGDEL

InterPro domains:
  IPR011679 Endoplasmic reticulum resident protein 29, C-terminal [PF07749] (2-87)
  IPR016855 Endoplasmic reticulum resident protein 29 [PTHR12211] (2-91)
  IPR036356 Endoplasmic reticulum resident protein 29, C-terminal domain superfamily [G3DSA:1.20.1150.12] (1-102)
  IPR036356 Endoplasmic reticulum resident protein 29, C-terminal domain superfamily [SSF47933] (2-88)